Protein AF-A0A6V7IWX6-F1 (afdb_monomer_lite)

pLDDT: mean 97.02, std 3.94, range [70.56, 98.69]

Sequence (73 aa):
AGLTDASRKSNITVQMAEQQLLSFLKAHVPEKSAPLAGNSIYMDRLFLRTHMPIADEYLHYRIIDVSTIGELA

Radius of gyration: 14.31 Å; chains: 1; bounding box: 35×31×32 Å

Structure (mmCIF, N/CA/C/O backbone):
data_AF-A0A6V7IWX6-F1
#
_entry.id   AF-A0A6V7IWX6-F1
#
loop_
_atom_site.group_PDB
_atom_site.id
_atom_site.type_symbol
_atom_site.label_atom_id
_atom_site.label_alt_id
_atom_site.label_comp_id
_atom_site.label_asym_id
_atom_site.label_entity_id
_atom_site.label_seq_id
_atom_site.pdbx_PDB_ins_code
_atom_site.Cartn_x
_atom_site.Cartn_y
_atom_site.Cartn_z
_atom_site.occupancy
_atom_site.B_iso_or_equiv
_atom_site.auth_seq_id
_atom_site.auth_comp_id
_atom_site.auth_asym_id
_atom_site.auth_atom_id
_atom_site.pdbx_PDB_model_num
ATOM 1 N N . ALA A 1 1 ? -15.719 18.296 -11.265 1.00 70.56 1 ALA A N 1
ATOM 2 C CA . ALA A 1 1 ? -14.632 17.308 -11.104 1.00 70.56 1 ALA A CA 1
ATOM 3 C C . ALA A 1 1 ? -15.150 16.188 -10.212 1.00 70.56 1 ALA A C 1
ATOM 5 O O . ALA A 1 1 ? -15.488 16.464 -9.071 1.00 70.56 1 ALA A O 1
ATOM 6 N N . GLY A 1 2 ? -15.266 14.955 -10.720 1.00 93.69 2 GLY A N 1
ATOM 7 C CA . GLY A 1 2 ? -15.996 13.886 -10.017 1.00 93.69 2 GLY A CA 1
ATOM 8 C C . GLY A 1 2 ? -15.386 13.477 -8.672 1.00 93.69 2 GLY A C 1
ATOM 9 O O . GLY A 1 2 ? -16.114 13.297 -7.701 1.00 93.69 2 GLY A O 1
ATOM 10 N N . LEU A 1 3 ? -14.054 13.403 -8.589 1.00 94.94 3 LEU A N 1
ATOM 11 C CA . LEU A 1 3 ? -13.367 12.991 -7.363 1.00 94.94 3 LEU A CA 1
ATOM 12 C C . LEU A 1 3 ? -13.490 14.031 -6.244 1.00 94.94 3 LEU A C 1
ATOM 14 O O . LEU A 1 3 ? -13.765 13.670 -5.110 1.00 94.94 3 LEU A O 1
ATOM 18 N N . THR A 1 4 ? -13.338 15.322 -6.549 1.00 96.81 4 THR A N 1
ATOM 19 C CA . THR A 1 4 ? -13.438 16.390 -5.540 1.00 96.81 4 THR A 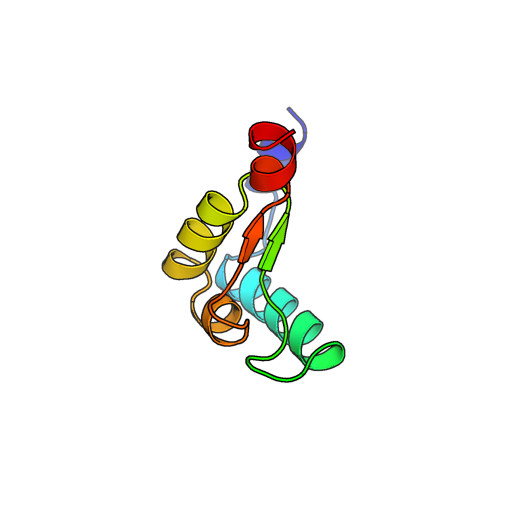CA 1
ATOM 20 C C . THR A 1 4 ? -14.806 16.402 -4.863 1.00 96.81 4 THR A C 1
ATOM 22 O O . THR A 1 4 ? -14.889 16.492 -3.638 1.00 96.81 4 THR A O 1
ATOM 25 N N . ASP A 1 5 ? -15.875 16.281 -5.653 1.00 97.50 5 ASP A N 1
ATOM 26 C CA . ASP A 1 5 ? -17.241 16.257 -5.132 1.00 97.50 5 ASP A CA 1
ATOM 27 C C . ASP A 1 5 ? -17.511 14.975 -4.333 1.00 97.50 5 ASP A C 1
ATOM 29 O O . ASP A 1 5 ? -18.164 15.032 -3.290 1.00 97.50 5 ASP A O 1
ATOM 33 N N . ALA A 1 6 ? -16.973 13.833 -4.776 1.00 96.94 6 ALA A N 1
ATOM 34 C CA . ALA A 1 6 ? -17.055 12.571 -4.044 1.00 96.94 6 ALA A CA 1
ATOM 35 C C . ALA A 1 6 ? -16.311 12.635 -2.700 1.00 96.94 6 ALA A C 1
ATOM 37 O O . ALA A 1 6 ? -16.871 12.245 -1.679 1.00 96.94 6 ALA A O 1
ATOM 38 N N . SER A 1 7 ? -15.099 13.199 -2.667 1.00 95.81 7 SER A N 1
ATOM 39 C CA . SER A 1 7 ? -14.310 13.341 -1.439 1.00 95.81 7 S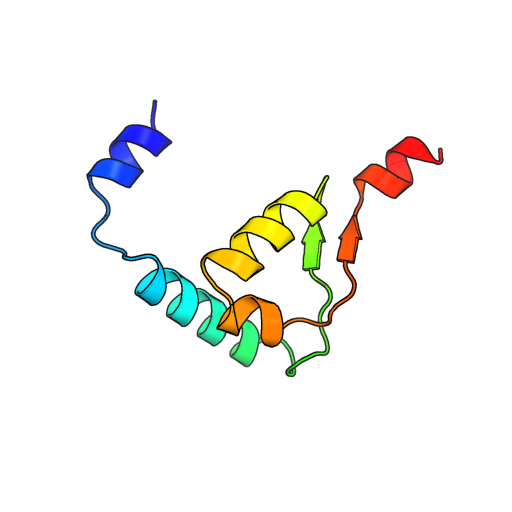ER A CA 1
ATOM 40 C C . SER A 1 7 ? -15.002 14.229 -0.408 1.00 95.81 7 SER A C 1
ATOM 42 O O . SER A 1 7 ? -15.023 13.887 0.768 1.00 95.81 7 SER A O 1
ATOM 44 N N . ARG A 1 8 ? -15.628 15.337 -0.833 1.00 96.00 8 ARG A N 1
ATOM 45 C CA . ARG A 1 8 ? -16.389 16.221 0.074 1.00 96.00 8 ARG A CA 1
ATOM 46 C C . ARG A 1 8 ? -17.635 15.555 0.660 1.00 96.00 8 ARG A C 1
ATOM 48 O O . ARG A 1 8 ? -18.053 15.924 1.750 1.00 96.00 8 ARG A O 1
ATOM 55 N N . LYS A 1 9 ? -18.240 14.618 -0.073 1.00 97.75 9 LYS A N 1
ATOM 56 C CA . LYS A 1 9 ? -19.436 13.869 0.349 1.00 97.75 9 LYS A CA 1
ATOM 57 C C . LYS A 1 9 ? -19.102 12.570 1.090 1.00 97.75 9 LYS A C 1
ATOM 59 O O . LYS A 1 9 ? -20.014 11.902 1.569 1.00 97.75 9 LYS A O 1
ATOM 64 N N . SER A 1 10 ? -17.829 12.182 1.138 1.00 97.31 10 SER A N 1
ATOM 65 C CA . SER A 1 10 ? -17.402 10.932 1.755 1.00 97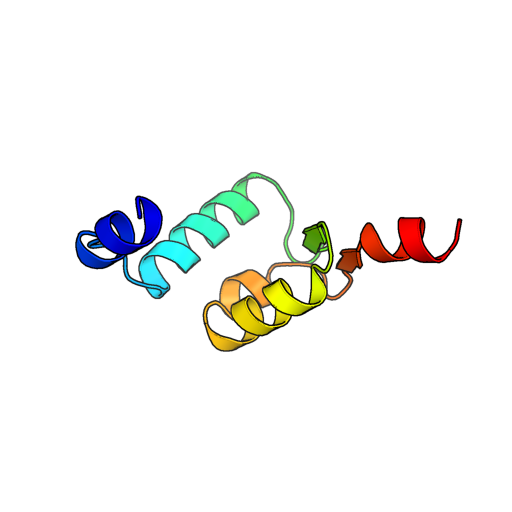.31 10 SER A CA 1
ATOM 66 C C . SER A 1 10 ? -17.521 11.005 3.274 1.00 97.31 10 SER A C 1
ATOM 68 O O . SER A 1 10 ? -17.051 11.952 3.898 1.00 97.31 10 SER A O 1
ATOM 70 N N . ASN A 1 11 ? -18.082 9.952 3.867 1.00 97.88 11 ASN A N 1
ATOM 71 C CA . ASN A 1 11 ? -18.089 9.733 5.315 1.00 97.88 11 ASN A CA 1
ATOM 72 C C . ASN A 1 11 ? -17.012 8.720 5.749 1.00 97.88 11 ASN A C 1
ATOM 74 O O . ASN A 1 11 ? -17.021 8.252 6.884 1.00 97.88 11 ASN A O 1
ATOM 78 N N . ILE A 1 12 ? -16.111 8.338 4.838 1.00 98.12 12 ILE A N 1
ATOM 79 C CA . ILE A 1 12 ? -15.019 7.406 5.117 1.00 98.12 12 ILE A CA 1
ATOM 80 C C . ILE A 1 12 ? -13.814 8.201 5.609 1.00 98.12 12 ILE A C 1
ATOM 82 O O . ILE A 1 12 ? -13.225 8.982 4.860 1.00 98.12 12 ILE A O 1
ATOM 86 N N . THR A 1 13 ? -13.440 7.987 6.868 1.00 98.25 13 THR A N 1
ATOM 87 C CA . THR A 1 13 ? -12.195 8.527 7.420 1.00 98.25 13 THR A CA 1
ATOM 88 C C . THR A 1 13 ? -10.991 7.743 6.902 1.00 98.25 13 THR A C 1
ATOM 90 O O . THR A 1 13 ? -11.116 6.607 6.440 1.00 98.25 13 THR A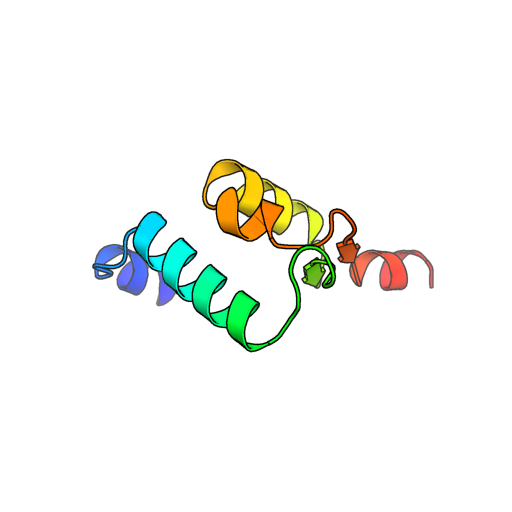 O 1
ATOM 93 N N . VAL A 1 14 ? -9.797 8.323 7.026 1.00 98.06 14 VAL A N 1
ATOM 94 C CA . VAL A 1 14 ? -8.545 7.651 6.645 1.00 98.06 14 VAL A CA 1
ATOM 95 C C . VAL A 1 14 ? -8.373 6.330 7.404 1.00 98.06 14 VAL A C 1
ATOM 97 O O . VAL A 1 14 ? -8.018 5.323 6.804 1.00 98.06 14 VAL A O 1
ATOM 100 N N . GLN A 1 15 ? -8.718 6.298 8.693 1.00 98.19 15 GLN A N 1
ATOM 101 C CA . GLN A 1 15 ? -8.635 5.099 9.527 1.00 98.19 15 GLN A CA 1
ATOM 102 C C . GLN A 1 15 ? -9.625 4.018 9.072 1.00 98.19 15 GLN A C 1
ATOM 104 O O . GLN A 1 15 ? -9.284 2.839 9.035 1.00 98.19 15 GLN A O 1
ATOM 109 N N . MET A 1 16 ? -10.851 4.402 8.691 1.00 98.50 16 MET A N 1
ATOM 110 C CA . MET A 1 16 ? -11.828 3.454 8.141 1.00 98.50 16 MET A CA 1
ATOM 111 C C . MET A 1 16 ? -11.350 2.872 6.809 1.00 98.50 16 MET A C 1
ATOM 113 O O . MET A 1 16 ? -11.515 1.675 6.577 1.00 98.50 16 MET A O 1
ATOM 117 N N . ALA A 1 17 ? -10.752 3.702 5.952 1.00 98.56 17 ALA A N 1
ATOM 118 C CA . ALA A 1 17 ? -10.168 3.254 4.694 1.00 98.56 17 ALA A CA 1
ATOM 119 C C . ALA A 1 17 ? -8.986 2.296 4.926 1.00 98.56 17 ALA A C 1
ATOM 121 O O . ALA A 1 17 ? -8.935 1.239 4.302 1.00 98.56 17 ALA A O 1
ATOM 122 N N . GLU A 1 18 ? -8.090 2.610 5.867 1.00 98.69 18 GLU A N 1
ATOM 123 C CA . GLU A 1 18 ? -6.965 1.740 6.232 1.00 98.69 18 GLU A CA 1
ATOM 124 C C . GLU A 1 18 ? -7.443 0.372 6.730 1.00 98.69 18 GLU A C 1
ATOM 126 O O . GLU A 1 18 ? -6.922 -0.652 6.298 1.00 98.69 18 GLU A O 1
ATOM 131 N N . GLN A 1 19 ? -8.462 0.321 7.594 1.00 98.62 19 GLN A N 1
ATOM 132 C CA . GLN A 1 19 ? -8.992 -0.951 8.098 1.00 98.62 19 GLN A CA 1
ATOM 133 C C . GLN A 1 19 ? -9.630 -1.800 6.994 1.00 98.62 19 GLN A C 1
ATOM 135 O O . GLN A 1 19 ? -9.461 -3.023 6.980 1.00 98.62 19 GLN A O 1
ATOM 140 N N . GLN A 1 20 ? -10.335 -1.169 6.051 1.00 98.56 20 GLN A N 1
ATOM 141 C CA . GLN A 1 20 ? -10.888 -1.862 4.885 1.00 98.56 20 GLN A CA 1
ATOM 142 C C . GLN A 1 20 ? -9.770 -2.421 3.998 1.00 98.56 20 GLN A C 1
ATOM 144 O O . GLN A 1 20 ? -9.817 -3.594 3.625 1.00 98.56 20 GLN A O 1
ATOM 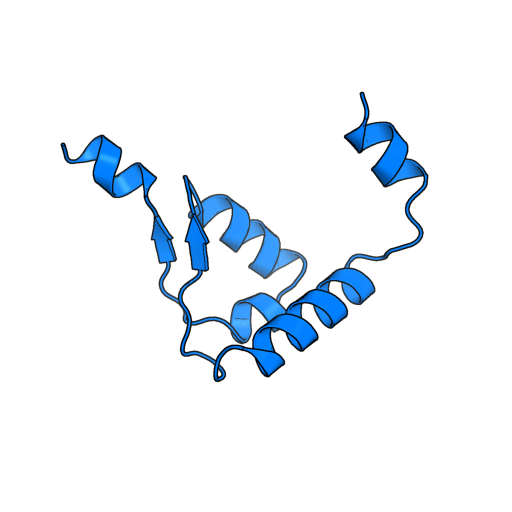149 N N . LEU A 1 21 ? -8.736 -1.618 3.730 1.00 98.38 21 LEU A N 1
ATOM 150 C CA . LEU A 1 21 ? -7.562 -2.043 2.972 1.00 98.38 21 LEU A CA 1
ATOM 151 C C . LEU A 1 21 ? -6.832 -3.198 3.668 1.00 98.38 21 LEU A C 1
ATOM 153 O O . LEU A 1 21 ? -6.567 -4.221 3.046 1.00 98.38 21 LEU A O 1
ATOM 157 N N . LEU A 1 22 ? -6.553 -3.079 4.966 1.00 98.44 22 LEU A N 1
ATOM 158 C CA . LEU A 1 22 ? -5.864 -4.107 5.742 1.00 98.44 22 LEU A CA 1
ATOM 159 C C . LEU A 1 22 ? -6.656 -5.419 5.785 1.00 98.44 22 LEU A C 1
ATOM 161 O O . LEU A 1 22 ? -6.072 -6.494 5.670 1.00 98.44 22 LEU A O 1
ATOM 165 N N . SER A 1 23 ? -7.981 -5.341 5.929 1.00 98.69 23 SER A N 1
ATOM 166 C CA . SER A 1 23 ? -8.858 -6.518 5.900 1.00 98.69 23 SER A CA 1
ATOM 167 C C . SER A 1 23 ? -8.802 -7.217 4.545 1.00 98.69 23 SER A C 1
ATOM 169 O O . SER A 1 23 ? -8.688 -8.441 4.484 1.00 98.69 23 SER A O 1
ATOM 171 N N . PHE A 1 24 ? -8.817 -6.440 3.460 1.00 98.62 24 PHE A N 1
ATOM 172 C CA . PHE A 1 24 ? -8.634 -6.964 2.113 1.00 98.62 24 PHE A CA 1
ATOM 173 C C . PHE A 1 24 ? -7.264 -7.635 1.952 1.00 98.62 24 PHE A C 1
ATOM 175 O O . PHE A 1 24 ? -7.202 -8.770 1.486 1.00 98.62 24 PHE A O 1
ATOM 182 N N . LEU A 1 25 ? -6.177 -6.990 2.386 1.00 98.38 25 LEU A N 1
ATOM 183 C CA . LEU A 1 25 ? -4.826 -7.551 2.295 1.00 98.38 25 LEU A CA 1
ATOM 184 C C . LEU A 1 25 ? -4.714 -8.879 3.053 1.00 98.38 25 LEU A C 1
ATOM 186 O O . LEU A 1 25 ? -4.292 -9.875 2.470 1.00 98.38 25 LEU A O 1
ATOM 190 N N . LYS A 1 26 ? -5.178 -8.927 4.307 1.00 98.31 26 LYS A N 1
ATOM 191 C CA . LYS A 1 26 ? -5.152 -10.136 5.150 1.00 98.31 26 LYS A CA 1
ATOM 192 C C . LYS A 1 26 ? -5.905 -11.321 4.553 1.00 98.31 26 LYS A C 1
ATOM 194 O O . LYS A 1 26 ? -5.553 -12.463 4.829 1.00 98.31 26 LYS A O 1
ATOM 199 N N . ALA A 1 27 ? -6.941 -11.062 3.760 1.00 98.62 27 ALA A N 1
ATOM 200 C CA . ALA A 1 27 ? -7.706 -12.113 3.100 1.00 98.62 27 ALA A CA 1
ATOM 201 C C . ALA A 1 27 ? -6.984 -12.720 1.881 1.00 98.62 27 ALA 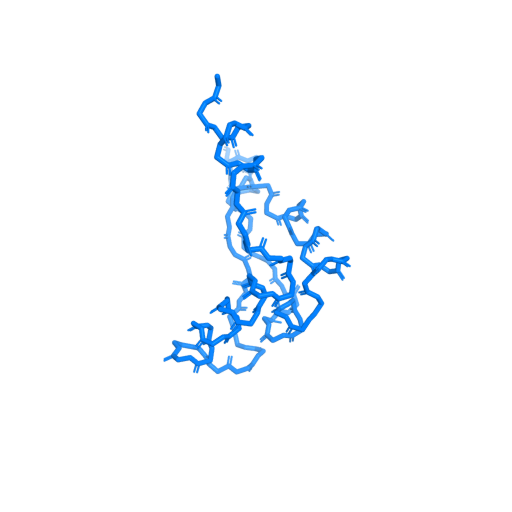A C 1
ATOM 203 O O . ALA A 1 27 ? -7.334 -13.825 1.473 1.00 98.62 27 ALA A O 1
ATOM 204 N N . HIS A 1 28 ? -6.000 -12.025 1.299 1.00 98.50 28 HIS A N 1
ATOM 205 C CA . HIS A 1 28 ? -5.408 -12.406 0.010 1.00 98.50 28 HIS A CA 1
ATOM 206 C C . HIS A 1 28 ? -3.916 -12.720 0.072 1.00 98.50 28 HIS A C 1
ATOM 208 O O . HIS A 1 28 ? -3.432 -13.501 -0.745 1.00 98.50 28 HIS A O 1
ATOM 214 N N . VAL A 1 29 ? -3.172 -12.116 1.000 1.00 98.06 29 VAL A N 1
ATOM 215 C CA . VAL A 1 29 ? -1.719 -12.282 1.083 1.00 98.06 29 VAL A CA 1
ATOM 216 C C . VAL A 1 29 ? -1.273 -12.446 2.534 1.00 98.06 29 VAL A C 1
ATOM 218 O O . VAL A 1 29 ? -1.819 -11.783 3.413 1.00 98.06 29 VAL A O 1
ATOM 221 N N . PRO A 1 30 ? -0.269 -13.296 2.814 1.00 98.12 30 PRO A N 1
ATOM 222 C CA . PRO A 1 30 ? 0.371 -13.327 4.122 1.00 98.12 30 PRO A CA 1
ATOM 223 C C . PRO A 1 30 ? 1.038 -11.992 4.462 1.00 98.12 30 PRO A C 1
ATOM 225 O O . PRO A 1 30 ? 1.511 -11.270 3.577 1.00 98.12 30 PRO A O 1
ATOM 228 N N . GLU A 1 31 ? 1.163 -11.711 5.755 1.00 98.25 31 GLU A N 1
ATOM 229 C CA . GLU A 1 31 ? 1.900 -10.548 6.245 1.00 98.25 31 GLU A CA 1
ATOM 230 C C . GLU A 1 31 ? 3.340 -10.542 5.706 1.00 98.25 31 GLU A C 1
ATOM 232 O O . GLU A 1 31 ? 4.005 -11.578 5.646 1.00 98.25 31 GLU A O 1
ATOM 237 N N . LYS A 1 32 ? 3.816 -9.362 5.299 1.00 98.00 32 LYS A N 1
ATOM 238 C CA . LYS A 1 32 ? 5.171 -9.093 4.795 1.00 98.00 32 LYS A CA 1
ATOM 239 C C . LYS A 1 32 ? 5.575 -9.933 3.582 1.00 98.00 32 LYS A C 1
ATOM 241 O O . LYS A 1 32 ? 6.761 -10.064 3.303 1.00 98.00 32 LYS A O 1
ATOM 246 N N . SER A 1 33 ? 4.617 -10.463 2.823 1.00 97.75 33 SER A N 1
ATOM 247 C CA . SER A 1 33 ? 4.908 -11.255 1.618 1.00 97.75 33 SER A CA 1
ATOM 248 C C . SER A 1 33 ? 4.793 -10.449 0.321 1.00 97.75 33 SER A C 1
ATOM 250 O O . SER A 1 33 ? 5.646 -10.565 -0.559 1.00 97.75 33 SER A O 1
ATOM 252 N N . ALA A 1 34 ? 3.769 -9.602 0.204 1.00 98.19 34 ALA A N 1
ATOM 253 C CA . ALA A 1 34 ? 3.453 -8.902 -1.035 1.00 98.19 34 ALA A CA 1
ATOM 254 C C . ALA A 1 34 ? 4.181 -7.547 -1.129 1.00 98.19 34 ALA A C 1
ATOM 256 O O . ALA A 1 34 ? 4.002 -6.710 -0.238 1.00 98.19 34 ALA A O 1
ATOM 257 N N . PRO A 1 35 ? 4.985 -7.289 -2.179 1.00 98.19 35 PRO A N 1
ATOM 258 C CA . PRO A 1 35 ? 5.503 -5.953 -2.455 1.00 98.19 35 PRO A CA 1
ATOM 259 C C . PRO A 1 35 ? 4.396 -5.045 -3.005 1.00 98.19 35 PRO A C 1
ATOM 261 O O . PRO A 1 35 ? 3.490 -5.504 -3.701 1.00 98.19 35 PRO A O 1
ATOM 264 N N . LEU A 1 36 ? 4.496 -3.742 -2.741 1.00 98.12 36 LEU A N 1
ATOM 265 C CA . LEU A 1 36 ? 3.599 -2.762 -3.359 1.00 98.12 36 LEU A CA 1
ATOM 266 C C . LEU A 1 36 ? 3.990 -2.571 -4.832 1.00 98.12 36 LEU A C 1
ATOM 268 O O . LEU A 1 36 ? 5.159 -2.322 -5.125 1.00 98.12 36 LEU A O 1
ATOM 272 N N . ALA A 1 37 ? 3.033 -2.688 -5.751 1.00 98.25 37 ALA A N 1
ATOM 273 C CA . ALA A 1 37 ? 3.284 -2.646 -7.189 1.00 98.25 37 ALA A CA 1
ATOM 274 C C . ALA A 1 37 ? 2.454 -1.562 -7.887 1.00 98.25 37 ALA A C 1
ATOM 276 O O . ALA A 1 37 ? 1.284 -1.373 -7.562 1.00 98.25 37 ALA A O 1
ATOM 277 N N . GLY A 1 38 ? 3.050 -0.872 -8.860 1.00 97.88 38 GLY A N 1
ATOM 278 C CA . GLY A 1 38 ? 2.369 0.143 -9.665 1.00 97.88 38 GLY A CA 1
ATOM 279 C C . GLY A 1 38 ? 3.339 1.029 -10.443 1.00 97.88 38 GLY A C 1
ATOM 280 O O . GLY A 1 38 ? 4.525 0.722 -10.538 1.00 97.88 38 GLY A O 1
ATOM 281 N N . ASN A 1 39 ? 2.834 2.120 -11.019 1.00 97.94 39 ASN A N 1
ATOM 282 C CA . ASN A 1 39 ? 3.637 3.100 -11.754 1.00 97.94 39 ASN A CA 1
ATOM 283 C C . ASN A 1 39 ? 4.015 4.263 -10.833 1.00 97.94 39 ASN A C 1
ATOM 285 O O . ASN A 1 39 ? 3.124 4.864 -10.240 1.00 97.94 39 ASN A O 1
ATOM 289 N N . SER A 1 40 ? 5.311 4.579 -10.738 1.00 96.94 40 SER A N 1
ATOM 290 C CA . SER A 1 40 ? 5.830 5.621 -9.839 1.00 96.94 40 SER A CA 1
ATOM 291 C C . SER A 1 40 ? 5.426 5.369 -8.379 1.00 96.94 40 SER A C 1
ATOM 293 O O . SER A 1 40 ? 5.244 6.293 -7.582 1.00 96.94 40 SER A O 1
ATOM 295 N N . ILE A 1 41 ? 5.282 4.085 -8.031 1.00 98.00 41 ILE A N 1
ATOM 296 C CA . ILE A 1 41 ? 4.569 3.599 -6.841 1.00 98.00 41 ILE A CA 1
ATOM 297 C C . ILE A 1 41 ? 5.277 3.946 -5.526 1.00 98.00 41 ILE A C 1
ATOM 299 O O . ILE A 1 41 ? 4.711 3.838 -4.437 1.00 98.00 41 ILE A O 1
ATOM 303 N N . TYR A 1 42 ? 6.535 4.380 -5.609 1.00 97.62 42 TYR A N 1
ATOM 304 C CA . TYR A 1 42 ? 7.253 4.916 -4.462 1.00 97.62 42 TYR A CA 1
ATOM 305 C C . TYR A 1 42 ? 6.520 6.109 -3.825 1.00 97.62 42 TYR A C 1
ATOM 307 O O . TYR A 1 42 ? 6.508 6.225 -2.599 1.00 97.62 42 TYR A O 1
ATOM 315 N N . MET A 1 43 ? 5.870 6.962 -4.625 1.00 98.00 43 MET A N 1
ATOM 316 C CA . MET A 1 43 ? 5.131 8.115 -4.100 1.00 98.00 43 MET A CA 1
ATOM 317 C C . MET A 1 43 ? 3.905 7.678 -3.299 1.00 98.00 43 MET A C 1
ATOM 319 O O . MET A 1 43 ? 3.727 8.128 -2.169 1.00 98.00 43 MET A O 1
ATOM 323 N N . ASP A 1 44 ? 3.115 6.738 -3.815 1.00 98.19 44 ASP A N 1
ATOM 324 C CA . ASP A 1 44 ? 1.984 6.156 -3.087 1.00 98.19 44 ASP A CA 1
ATOM 325 C C . ASP A 1 44 ? 2.438 5.507 -1.777 1.00 98.19 44 ASP A C 1
ATOM 327 O O . ASP A 1 44 ? 1.807 5.693 -0.734 1.00 98.19 44 ASP A O 1
ATOM 331 N N . ARG A 1 45 ? 3.585 4.813 -1.791 1.00 98.12 45 ARG A N 1
ATOM 332 C CA . ARG A 1 45 ? 4.168 4.238 -0.574 1.00 98.12 45 ARG A CA 1
ATOM 333 C C . ARG A 1 45 ? 4.459 5.299 0.489 1.00 98.12 45 ARG A C 1
ATOM 335 O O . ARG A 1 45 ? 4.211 5.054 1.668 1.00 98.12 45 ARG A O 1
ATOM 342 N N . LEU A 1 46 ? 4.971 6.471 0.113 1.00 98.12 46 LEU A N 1
ATOM 343 C CA . LEU A 1 46 ? 5.208 7.551 1.078 1.00 98.12 46 LEU A CA 1
ATOM 344 C C . LEU A 1 46 ? 3.904 8.012 1.742 1.00 98.12 46 LEU A C 1
ATOM 346 O O . LEU A 1 46 ? 3.870 8.172 2.961 1.00 98.12 46 LEU A O 1
ATOM 350 N N . PHE A 1 47 ? 2.820 8.144 0.974 1.00 98.25 47 PHE A N 1
ATOM 351 C CA . PHE A 1 47 ? 1.508 8.490 1.523 1.00 98.25 47 PHE A CA 1
ATOM 352 C C . PHE A 1 47 ? 0.965 7.401 2.450 1.00 98.25 47 PHE A C 1
ATOM 354 O O . PHE A 1 47 ? 0.464 7.724 3.529 1.00 98.25 47 PHE A O 1
ATOM 361 N N . LEU A 1 48 ? 1.098 6.124 2.077 1.00 98.19 48 LEU A N 1
ATOM 362 C CA . LEU A 1 48 ? 0.696 5.010 2.939 1.00 98.19 48 LEU A CA 1
ATOM 363 C C . LEU A 1 48 ? 1.482 5.013 4.251 1.00 98.19 48 LEU A C 1
ATOM 365 O O . LEU A 1 48 ? 0.877 4.940 5.311 1.00 98.19 48 LEU A O 1
ATOM 369 N N . ARG A 1 49 ? 2.802 5.213 4.221 1.00 98.06 49 ARG A N 1
ATOM 370 C CA . ARG A 1 49 ? 3.612 5.301 5.450 1.00 98.06 49 ARG A CA 1
ATOM 371 C C . ARG A 1 49 ? 3.153 6.400 6.402 1.00 98.06 49 ARG A C 1
ATOM 373 O O . ARG A 1 49 ? 3.224 6.220 7.612 1.00 98.06 49 ARG A O 1
ATOM 380 N N . THR A 1 50 ? 2.716 7.541 5.876 1.00 98.12 50 THR A N 1
ATOM 381 C CA . THR A 1 50 ? 2.279 8.673 6.702 1.00 98.12 50 THR A CA 1
ATOM 382 C C . THR A 1 50 ? 0.836 8.532 7.182 1.00 98.12 50 THR A C 1
ATOM 384 O O . THR A 1 50 ? 0.539 8.876 8.325 1.00 98.12 50 THR A O 1
ATOM 387 N N . HIS A 1 51 ? -0.069 8.059 6.326 1.00 98.50 51 HIS A N 1
ATOM 388 C CA . HIS A 1 51 ? -1.512 8.118 6.576 1.00 98.50 51 HIS A CA 1
ATOM 389 C C . HIS A 1 51 ? -2.153 6.762 6.879 1.00 98.50 51 HIS A C 1
ATOM 391 O O . HIS A 1 51 ? -3.217 6.731 7.491 1.00 98.50 51 HIS A O 1
ATOM 397 N N . MET A 1 52 ? -1.528 5.664 6.456 1.00 98.56 52 MET A N 1
ATOM 398 C CA . MET A 1 52 ? -1.994 4.284 6.631 1.00 98.56 52 MET A CA 1
ATOM 399 C C . MET A 1 52 ? -0.830 3.347 7.035 1.00 98.56 52 MET A C 1
ATOM 401 O O . MET A 1 52 ? -0.522 2.384 6.319 1.00 98.56 52 MET A O 1
ATOM 405 N N . PRO A 1 53 ? -0.128 3.640 8.149 1.00 98.38 53 PRO A N 1
ATOM 406 C CA . PRO A 1 53 ? 1.108 2.951 8.515 1.00 98.38 53 PRO A CA 1
ATOM 407 C C . PRO A 1 53 ? 0.923 1.452 8.789 1.00 98.38 53 PRO A C 1
ATOM 409 O O . PRO A 1 53 ? 1.836 0.675 8.524 1.00 98.38 53 PRO A O 1
ATOM 412 N N . ILE A 1 54 ? -0.246 1.022 9.273 1.00 98.44 54 ILE A N 1
ATOM 413 C CA . ILE A 1 54 ? -0.521 -0.387 9.584 1.00 98.44 54 ILE A CA 1
ATOM 414 C C . ILE A 1 54 ? -0.635 -1.188 8.284 1.00 98.44 54 ILE A C 1
ATOM 416 O O . ILE A 1 54 ? -0.123 -2.304 8.186 1.00 98.44 54 ILE A O 1
ATOM 420 N N . ALA A 1 55 ? -1.285 -0.618 7.266 1.00 98.31 55 ALA A N 1
ATOM 421 C CA . ALA A 1 55 ? -1.349 -1.239 5.947 1.00 98.31 55 ALA A CA 1
ATOM 422 C C . ALA A 1 55 ? 0.029 -1.264 5.255 1.00 98.31 55 ALA A C 1
ATOM 424 O O . ALA A 1 55 ? 0.366 -2.274 4.638 1.00 98.31 55 ALA A O 1
ATOM 425 N N . ASP A 1 56 ? 0.843 -0.204 5.385 1.00 98.38 56 ASP A N 1
ATOM 426 C CA . ASP A 1 56 ? 2.214 -0.191 4.842 1.00 98.38 56 ASP A CA 1
ATOM 427 C C . ASP A 1 56 ? 3.108 -1.256 5.491 1.00 98.38 56 ASP A C 1
ATOM 429 O O . ASP A 1 56 ? 3.846 -1.945 4.784 1.00 98.38 56 ASP A O 1
ATOM 433 N N . GLU A 1 57 ? 3.023 -1.413 6.817 1.00 98.25 57 GLU A N 1
ATOM 434 C CA . GLU A 1 57 ? 3.812 -2.392 7.572 1.00 98.25 57 GLU A CA 1
ATOM 435 C C . GLU A 1 57 ? 3.408 -3.840 7.257 1.00 98.25 57 GLU A C 1
ATOM 437 O O . GLU A 1 57 ? 4.252 -4.742 7.271 1.00 98.25 57 GLU A O 1
ATOM 442 N N . TYR A 1 58 ? 2.132 -4.065 6.931 1.00 98.69 58 TYR A N 1
ATOM 443 C CA . TYR A 1 58 ? 1.645 -5.378 6.517 1.00 98.69 58 TYR A CA 1
ATOM 444 C C . TYR A 1 58 ? 2.238 -5.826 5.174 1.00 98.69 58 TYR A C 1
ATOM 446 O O . TYR A 1 58 ? 2.392 -7.023 4.929 1.00 98.69 58 TYR A O 1
ATOM 454 N N . LEU A 1 59 ? 2.575 -4.884 4.291 1.00 98.50 59 LEU A N 1
ATOM 455 C CA . LEU A 1 59 ? 3.192 -5.167 2.997 1.00 98.50 59 LEU A CA 1
ATOM 456 C C . LEU A 1 59 ? 4.707 -5.373 3.137 1.00 98.50 59 LEU A C 1
ATOM 458 O O . LEU A 1 59 ? 5.374 -4.814 4.005 1.00 98.50 59 LEU A O 1
ATOM 462 N N . HIS A 1 60 ? 5.296 -6.152 2.230 1.00 98.44 60 HIS A N 1
ATOM 463 C CA . HIS A 1 60 ? 6.750 -6.303 2.172 1.00 98.44 60 HIS A CA 1
ATOM 464 C C . HIS A 1 60 ? 7.417 -4.955 1.849 1.00 98.44 60 HIS A C 1
ATOM 466 O O . HIS A 1 60 ? 6.871 -4.169 1.082 1.00 98.44 60 HIS A O 1
ATOM 472 N N . TYR A 1 61 ? 8.616 -4.680 2.376 1.00 97.31 61 TYR A N 1
ATOM 473 C CA . TYR A 1 61 ? 9.279 -3.368 2.244 1.00 97.31 61 TYR A CA 1
ATOM 474 C C . TYR A 1 61 ? 9.647 -2.972 0.801 1.00 97.31 61 TYR A C 1
ATOM 476 O O . TYR A 1 61 ? 9.802 -1.786 0.504 1.00 97.31 61 TYR A O 1
ATOM 484 N N . ARG A 1 62 ? 9.834 -3.960 -0.085 1.00 98.06 62 ARG A N 1
ATOM 485 C CA . ARG A 1 62 ? 10.156 -3.737 -1.505 1.00 98.06 62 ARG A CA 1
ATOM 486 C C . ARG A 1 62 ? 8.942 -3.232 -2.278 1.00 98.06 62 ARG A C 1
ATOM 488 O O . ARG A 1 62 ? 7.799 -3.515 -1.925 1.00 98.06 62 ARG A O 1
ATOM 495 N N . ILE A 1 63 ? 9.230 -2.546 -3.375 1.00 98.25 63 ILE A N 1
ATOM 496 C CA . ILE A 1 63 ? 8.243 -2.138 -4.370 1.00 98.25 63 ILE A CA 1
ATOM 497 C C . ILE A 1 63 ? 8.560 -2.778 -5.723 1.00 98.25 63 ILE A C 1
ATOM 499 O O . ILE A 1 63 ? 9.715 -3.105 -5.998 1.00 98.25 63 ILE A O 1
ATOM 503 N N . ILE A 1 64 ? 7.535 -2.946 -6.554 1.00 98.06 64 ILE A N 1
ATOM 504 C CA . ILE A 1 64 ? 7.659 -3.263 -7.978 1.00 98.06 64 ILE A CA 1
ATOM 505 C C . ILE A 1 64 ? 7.178 -2.031 -8.743 1.00 98.06 64 ILE A C 1
ATOM 507 O O . ILE A 1 64 ? 5.976 -1.828 -8.911 1.00 98.06 64 ILE A O 1
ATOM 511 N N . ASP A 1 65 ? 8.119 -1.189 -9.165 1.00 97.69 65 ASP A N 1
ATOM 512 C CA . ASP A 1 65 ? 7.815 0.025 -9.919 1.00 97.69 65 ASP A CA 1
ATOM 513 C C . ASP A 1 65 ? 7.970 -0.221 -11.422 1.00 97.69 65 ASP A C 1
ATOM 515 O O . ASP A 1 65 ? 9.076 -0.425 -11.926 1.00 97.69 65 ASP A O 1
ATOM 519 N N . VAL A 1 66 ? 6.857 -0.213 -12.154 1.00 97.06 66 VAL A N 1
ATOM 520 C CA . VAL A 1 66 ? 6.880 -0.480 -13.601 1.00 97.06 66 VAL A CA 1
ATOM 521 C C . VAL A 1 66 ? 7.453 0.684 -14.406 1.00 97.06 66 VAL A C 1
ATOM 523 O O . VAL A 1 66 ? 7.891 0.468 -15.535 1.00 97.06 66 VAL A O 1
ATOM 526 N N . SER A 1 67 ? 7.515 1.894 -13.833 1.00 96.50 67 SER A N 1
ATOM 527 C CA . SER A 1 67 ? 8.204 3.023 -14.474 1.00 96.50 67 SER A CA 1
ATOM 528 C C . SER A 1 67 ? 9.693 2.723 -14.652 1.00 96.50 67 SER A C 1
ATOM 530 O O . SER A 1 67 ? 10.254 3.035 -15.695 1.00 96.50 67 SER A O 1
ATOM 532 N N . THR A 1 68 ? 10.306 1.990 -13.710 1.00 96.31 68 THR A N 1
ATOM 533 C CA . THR A 1 68 ? 11.709 1.562 -13.809 1.00 96.31 68 THR A CA 1
ATOM 534 C C . THR A 1 68 ? 11.963 0.719 -15.055 1.00 96.31 68 THR A C 1
ATOM 536 O O . THR A 1 68 ? 13.019 0.839 -15.658 1.00 96.31 68 THR A O 1
ATOM 539 N N . ILE A 1 69 ? 11.007 -0.114 -15.476 1.00 94.69 69 ILE A N 1
ATOM 540 C CA . ILE A 1 69 ? 11.160 -0.919 -16.697 1.00 94.69 69 ILE A CA 1
ATOM 541 C C . ILE A 1 69 ? 11.114 -0.021 -17.936 1.00 94.69 69 ILE A C 1
ATOM 543 O O . ILE A 1 69 ? 11.913 -0.212 -18.845 1.00 94.69 69 ILE A O 1
ATOM 547 N N . GLY A 1 70 ? 10.207 0.961 -17.960 1.00 91.69 70 GLY A N 1
ATOM 548 C CA . GLY A 1 70 ? 10.112 1.926 -19.057 1.00 91.69 70 GLY A CA 1
ATOM 549 C C . GLY A 1 70 ? 11.373 2.777 -19.220 1.00 91.69 70 GLY A C 1
ATOM 550 O O . GLY A 1 70 ? 11.785 3.016 -20.345 1.00 91.69 70 GLY A O 1
ATOM 551 N N . GLU A 1 71 ? 12.010 3.176 -18.117 1.00 93.88 71 GLU A N 1
ATOM 552 C CA . GLU A 1 71 ? 13.246 3.979 -18.129 1.00 93.88 71 GLU A CA 1
ATOM 553 C C . GLU A 1 71 ? 14.513 3.176 -18.494 1.00 93.88 71 GLU A C 1
ATOM 555 O O . GLU A 1 71 ? 15.545 3.765 -18.807 1.00 93.88 71 GLU A O 1
ATOM 560 N N . LEU A 1 72 ? 14.471 1.839 -18.425 1.00 92.50 72 LEU A N 1
ATOM 561 C CA . LEU A 1 72 ? 15.615 0.960 -18.723 1.00 92.50 72 LEU A CA 1
ATOM 562 C C . LEU A 1 72 ? 15.595 0.359 -20.140 1.00 92.50 72 LEU A C 1
ATOM 564 O O . LEU A 1 72 ? 16.560 -0.316 -20.507 1.00 92.50 72 LEU A O 1
ATOM 568 N N . ALA A 1 73 ? 14.503 0.534 -20.887 1.00 80.69 73 ALA A N 1
ATOM 569 C CA . ALA A 1 73 ? 14.300 -0.009 -22.233 1.00 80.69 73 ALA A CA 1
ATOM 570 C C . ALA A 1 73 ? 14.854 0.922 -23.321 1.00 80.69 73 ALA A C 1
ATOM 572 O O . ALA A 1 73 ? 15.402 0.382 -24.311 1.00 80.69 73 ALA A O 1
#

InterPro domains:
  IPR012337 Ribonuclease H-like superfamily [SSF53098] (2-71)
  IPR013520 Ribonuclease H-like domain [PF00929] (7-72)
  IPR036397 Ribonuclease H superfamily [G3DSA:3.30.420.10] (1-73)

Secondary structure (DSSP, 8-state):
-HHHHHHHH----HHHHHHHHHHHHHHHS-TTTPEEEESSTHHHHHHHHHH-HHHHHHSEEEEEEHHHHHHH-

Organism: NCBI:txid1563983

Foldseek 3Di:
DVVVVCVVVDPQDLVNVLVVLQVVCVVPDAFQPAAAEDAVCVVVLVVCVVRNVVNSNRYHVHYHHVVVVVVVD